Protein AF-A0A522J590-F1 (afdb_monomer_lite)

Radius of gyration: 17.06 Å; chains: 1; bounding box: 36×18×52 Å

Foldseek 3Di:
DPPDDLVVQLVVQLVVQLVVLVVVLVVLVVVVCVVVVDDLVVCVVVVPVVSVVSNVVSVVSSVVSSVVSSVVSND

pLDDT: mean 91.12, std 9.14, range [45.5, 97.38]

Secondary structure (DSSP, 8-state):
-----HHHHHHHHHHHHHHHHHHHHHHHHHHHHHHH-S-HHHHHHTT-HHHHHHHHHHHHHHHHHHHHHHHHHT-

Sequence (75 aa):
MDFLNPAILNLAYAAMGGLMMLAGGWIAYRLFLNVVGFNVRDELKAGNVAVGLAVMGIFIATGLGMGLVIGLSLN

Structure (mmCIF, N/CA/C/O backbone):
data_AF-A0A522J590-F1
#
_entry.id   AF-A0A522J590-F1
#
loop_
_atom_site.group_PDB
_atom_site.id
_atom_site.type_symbol
_atom_site.label_atom_id
_atom_site.label_alt_id
_atom_site.label_comp_id
_atom_site.label_asym_id
_atom_site.label_entity_id
_atom_site.label_seq_id
_atom_site.pdbx_PDB_ins_code
_atom_site.Cartn_x
_atom_site.Cartn_y
_atom_site.Cartn_z
_atom_site.occupancy
_atom_site.B_iso_or_equiv
_atom_site.auth_seq_id
_atom_site.auth_comp_id
_atom_site.auth_asym_id
_atom_site.auth_atom_id
_atom_site.pdbx_PDB_model_num
ATOM 1 N N . MET A 1 1 ? 15.525 -4.587 -36.124 1.00 45.50 1 MET A N 1
ATOM 2 C CA . MET A 1 1 ? 14.585 -4.552 -34.991 1.00 45.50 1 MET A CA 1
ATOM 3 C C . MET A 1 1 ? 15.297 -3.789 -33.900 1.00 45.50 1 MET A C 1
ATOM 5 O O . MET A 1 1 ? 16.111 -4.376 -33.205 1.00 45.50 1 MET A O 1
ATOM 9 N N . ASP A 1 2 ? 15.108 -2.475 -33.842 1.00 59.50 2 ASP A N 1
ATOM 10 C CA . ASP A 1 2 ? 15.638 -1.649 -32.759 1.00 59.50 2 ASP A CA 1
ATOM 11 C C . ASP A 1 2 ? 14.839 -1.989 -31.499 1.00 59.50 2 ASP A C 1
ATOM 13 O O . ASP A 1 2 ? 13.784 -1.418 -31.227 1.00 59.50 2 ASP A O 1
ATOM 17 N N . PHE A 1 3 ? 15.279 -3.043 -30.810 1.00 57.03 3 PHE A N 1
ATOM 18 C CA . PHE A 1 3 ? 14.736 -3.514 -29.544 1.00 57.03 3 PHE A CA 1
ATOM 19 C C . PHE A 1 3 ? 14.878 -2.370 -28.534 1.00 57.03 3 PHE A C 1
ATOM 21 O O . PHE A 1 3 ? 15.960 -2.172 -28.004 1.00 57.03 3 PHE A O 1
ATOM 28 N N . LEU A 1 4 ? 13.817 -1.563 -28.410 1.00 64.75 4 LEU A N 1
ATOM 29 C CA . LEU A 1 4 ? 13.552 -0.475 -27.458 1.00 64.75 4 LEU A CA 1
ATOM 30 C C . LEU A 1 4 ? 14.763 0.031 -26.661 1.00 64.75 4 LEU A C 1
ATOM 32 O O . LEU A 1 4 ? 15.312 -0.697 -25.839 1.00 64.75 4 LEU A O 1
ATOM 36 N N . ASN A 1 5 ? 15.093 1.321 -26.832 1.00 85.56 5 ASN A N 1
ATOM 37 C CA . ASN A 1 5 ? 16.076 2.037 -26.010 1.00 85.56 5 ASN A CA 1
ATOM 38 C C . ASN A 1 5 ? 15.971 1.570 -24.540 1.00 85.56 5 ASN A C 1
ATOM 40 O O . ASN A 1 5 ? 14.870 1.654 -23.986 1.00 85.56 5 ASN A O 1
ATOM 44 N N . PRO A 1 6 ? 17.063 1.084 -23.919 1.00 85.25 6 PRO A N 1
ATOM 45 C CA . PRO A 1 6 ? 17.049 0.533 -22.563 1.00 85.25 6 PRO A CA 1
ATOM 46 C C . PRO A 1 6 ? 16.316 1.415 -21.546 1.00 85.25 6 PRO A C 1
ATOM 48 O O . PRO A 1 6 ? 15.616 0.912 -20.672 1.00 85.25 6 PRO A O 1
ATOM 51 N N . ALA A 1 7 ? 16.382 2.739 -21.715 1.00 87.31 7 ALA A N 1
ATOM 52 C CA . ALA A 1 7 ? 15.645 3.688 -20.886 1.00 87.31 7 ALA A CA 1
ATOM 53 C C . ALA A 1 7 ? 14.112 3.524 -20.974 1.00 87.31 7 ALA A C 1
ATOM 55 O O . ALA A 1 7 ? 13.424 3.591 -19.958 1.00 87.31 7 ALA A O 1
ATOM 56 N N . ILE A 1 8 ? 13.568 3.292 -22.173 1.00 89.81 8 ILE A N 1
ATOM 57 C CA . ILE A 1 8 ? 12.128 3.077 -22.397 1.00 89.81 8 ILE A CA 1
ATOM 58 C C . ILE A 1 8 ? 11.696 1.742 -21.789 1.00 89.81 8 ILE A C 1
ATOM 60 O O . ILE A 1 8 ? 10.626 1.654 -21.191 1.00 89.81 8 ILE A O 1
ATOM 64 N N . LEU A 1 9 ? 12.533 0.712 -21.919 1.00 89.81 9 LEU A N 1
ATOM 65 C CA . LEU A 1 9 ? 12.241 -0.612 -21.385 1.00 89.81 9 LEU A CA 1
ATOM 66 C C . LEU A 1 9 ? 12.219 -0.605 -19.848 1.00 89.81 9 LEU A C 1
ATOM 68 O O . LEU A 1 9 ? 11.259 -1.088 -19.251 1.00 89.81 9 LEU A O 1
ATOM 72 N N . ASN A 1 10 ? 13.209 0.025 -19.212 1.00 91.94 10 ASN A N 1
ATOM 73 C CA . ASN A 1 10 ? 13.260 0.177 -17.756 1.00 91.94 10 ASN A CA 1
ATOM 74 C C . ASN A 1 10 ? 12.079 1.000 -17.236 1.00 91.94 10 ASN A C 1
ATOM 76 O O . ASN A 1 10 ? 11.461 0.634 -16.240 1.00 91.94 10 ASN A O 1
ATOM 80 N N . LEU A 1 11 ? 11.696 2.068 -17.946 1.00 91.06 11 LEU A N 1
ATOM 81 C CA . LEU A 1 11 ? 10.511 2.850 -17.601 1.00 91.06 11 LEU A CA 1
ATOM 82 C C . LEU A 1 11 ? 9.224 2.019 -17.700 1.00 91.06 11 LEU A C 1
ATOM 84 O O . LEU A 1 11 ? 8.360 2.122 -16.830 1.00 91.06 11 LEU A O 1
ATOM 88 N N . ALA A 1 12 ? 9.093 1.178 -18.729 1.00 92.69 12 ALA A N 1
ATOM 89 C CA . ALA A 1 12 ? 7.948 0.286 -18.879 1.00 92.69 12 ALA A CA 1
ATOM 9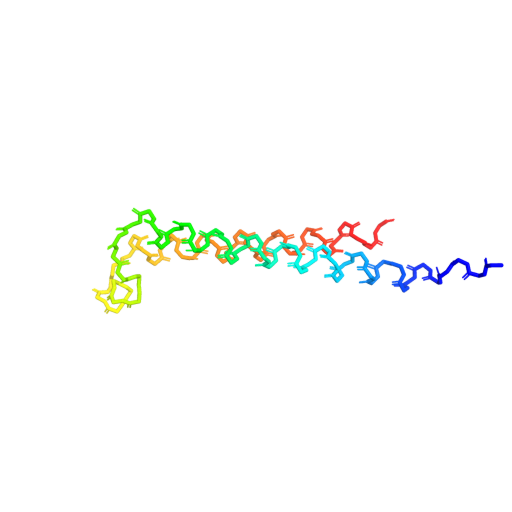0 C C . ALA A 1 12 ? 7.888 -0.760 -17.751 1.00 92.69 12 ALA A C 1
ATOM 92 O O . ALA A 1 12 ? 6.813 -0.986 -17.192 1.00 92.69 12 ALA A O 1
ATOM 93 N N . TYR A 1 13 ? 9.028 -1.344 -17.364 1.00 92.31 13 TYR A N 1
ATOM 94 C CA . TYR A 1 13 ? 9.113 -2.261 -16.223 1.00 92.31 13 TYR A CA 1
ATOM 95 C C . TYR A 1 13 ? 8.781 -1.569 -14.898 1.00 92.31 13 TYR A C 1
ATOM 97 O O . TYR A 1 13 ? 7.981 -2.096 -14.124 1.00 92.31 13 TYR A O 1
ATOM 105 N N . ALA A 1 14 ? 9.323 -0.372 -14.662 1.00 94.31 14 ALA A N 1
ATOM 106 C CA . ALA A 1 14 ? 9.031 0.437 -13.482 1.00 94.31 14 ALA A CA 1
ATOM 107 C C . ALA A 1 14 ? 7.536 0.767 -13.384 1.00 94.31 14 ALA A C 1
ATOM 109 O O . ALA A 1 14 ? 6.929 0.621 -12.324 1.00 94.31 14 ALA A O 1
ATOM 110 N N . ALA A 1 15 ? 6.925 1.185 -14.497 1.00 94.81 15 ALA A N 1
ATOM 111 C CA . ALA A 1 15 ? 5.512 1.535 -14.553 1.00 94.81 15 ALA A CA 1
ATOM 112 C C . ALA A 1 15 ? 4.621 0.311 -14.316 1.00 94.81 15 ALA A C 1
ATOM 114 O O . ALA A 1 15 ? 3.703 0.366 -13.499 1.00 94.81 15 ALA A O 1
ATOM 115 N N . MET A 1 16 ? 4.903 -0.808 -14.986 1.00 95.31 16 MET A N 1
ATOM 116 C CA . MET A 1 16 ? 4.120 -2.035 -14.840 1.00 95.31 16 MET A CA 1
ATOM 117 C C . MET A 1 16 ? 4.246 -2.619 -13.429 1.00 95.31 16 MET A C 1
ATOM 119 O O . MET A 1 16 ? 3.236 -2.918 -12.790 1.00 95.31 16 MET A O 1
ATOM 123 N N . GLY A 1 17 ? 5.472 -2.724 -12.914 1.00 94.62 17 GLY A N 1
ATOM 124 C CA . GLY A 1 17 ? 5.719 -3.190 -11.555 1.00 94.62 17 GLY A CA 1
ATOM 125 C C . GLY A 1 17 ? 5.104 -2.257 -10.513 1.00 94.62 17 GLY A C 1
ATOM 126 O O . GLY A 1 17 ? 4.485 -2.721 -9.557 1.00 94.62 17 GLY A O 1
ATOM 127 N N . GLY A 1 18 ? 5.218 -0.942 -10.707 1.00 95.62 18 GLY A N 1
ATOM 128 C CA . GLY A 1 18 ? 4.622 0.048 -9.817 1.00 95.62 18 GLY A CA 1
ATOM 129 C C . GLY A 1 18 ? 3.096 -0.038 -9.786 1.00 95.62 18 GLY A C 1
ATOM 130 O O . GLY A 1 18 ? 2.494 -0.003 -8.714 1.00 95.62 18 GLY A O 1
ATOM 131 N N . LEU A 1 19 ? 2.455 -0.246 -10.940 1.00 96.75 19 LEU A N 1
ATOM 132 C CA . LEU A 1 19 ? 1.013 -0.490 -11.018 1.00 96.75 19 LEU A CA 1
ATOM 133 C C . LEU A 1 19 ? 0.610 -1.776 -10.284 1.00 96.75 19 LEU A C 1
ATOM 135 O O . LEU A 1 19 ? -0.366 -1.758 -9.534 1.00 96.75 19 LEU A O 1
ATOM 139 N N . MET A 1 20 ? 1.367 -2.869 -10.438 1.00 95.62 20 MET A N 1
ATOM 140 C CA . MET A 1 20 ? 1.130 -4.100 -9.671 1.00 95.62 20 MET A CA 1
ATOM 141 C C . MET A 1 20 ? 1.300 -3.876 -8.165 1.00 95.62 20 MET A C 1
ATOM 143 O O . MET A 1 20 ? 0.496 -4.383 -7.385 1.00 95.62 20 MET A O 1
ATOM 147 N N . MET A 1 21 ? 2.290 -3.085 -7.746 1.00 96.31 21 MET A N 1
ATOM 148 C CA . MET A 1 21 ? 2.505 -2.762 -6.335 1.00 96.31 21 MET A CA 1
ATOM 149 C C . MET A 1 21 ? 1.337 -1.959 -5.749 1.00 96.31 21 MET A C 1
ATOM 151 O O . MET A 1 21 ? 0.840 -2.277 -4.667 1.00 96.31 21 MET A O 1
ATOM 155 N N . LEU A 1 22 ? 0.847 -0.953 -6.479 1.00 96.19 22 LEU A N 1
ATOM 156 C CA . LEU A 1 22 ? -0.326 -0.173 -6.079 1.00 96.19 22 LEU A CA 1
ATOM 157 C C . LEU A 1 22 ? -1.591 -1.037 -6.024 1.00 96.19 22 LEU A C 1
ATOM 159 O O . LEU A 1 22 ? -2.376 -0.915 -5.081 1.00 96.19 22 LEU A O 1
ATOM 163 N N . ALA A 1 23 ? -1.771 -1.945 -6.987 1.00 96.88 23 ALA A N 1
ATOM 164 C CA . ALA A 1 23 ? -2.857 -2.918 -6.961 1.00 96.88 23 ALA A CA 1
ATOM 165 C C . ALA A 1 23 ? -2.755 -3.834 -5.730 1.00 96.88 23 ALA A C 1
ATOM 167 O O . ALA A 1 23 ? -3.757 -4.061 -5.056 1.00 96.88 23 ALA A O 1
ATOM 168 N N . GLY A 1 24 ? -1.549 -4.291 -5.378 1.00 95.81 24 GLY A N 1
ATOM 169 C CA . GLY A 1 24 ? -1.293 -5.067 -4.164 1.00 95.81 24 GLY A CA 1
ATOM 170 C C . GLY A 1 24 ? -1.678 -4.313 -2.888 1.00 95.81 24 GLY A C 1
ATOM 171 O O . GLY A 1 24 ? -2.396 -4.857 -2.050 1.00 95.81 24 GLY A O 1
ATOM 172 N N . GLY A 1 25 ? -1.285 -3.041 -2.770 1.00 95.50 25 GLY A N 1
ATOM 173 C CA . GLY A 1 25 ? -1.674 -2.179 -1.648 1.00 95.50 25 GLY A CA 1
ATOM 174 C C . GLY A 1 25 ? -3.190 -1.972 -1.553 1.00 95.50 25 GLY A C 1
ATOM 175 O O . GLY A 1 25 ? -3.772 -2.062 -0.469 1.00 95.50 25 GLY A O 1
ATO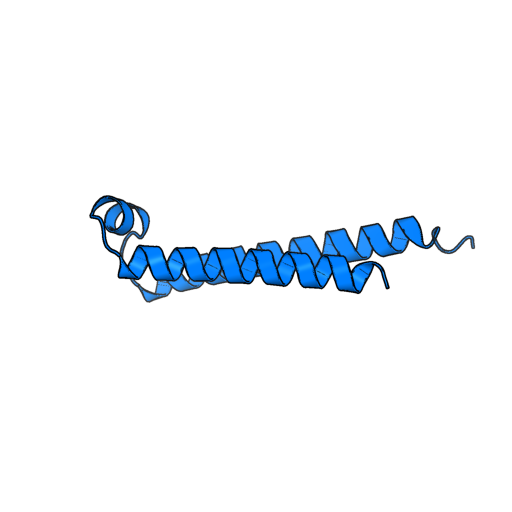M 176 N N . TRP A 1 26 ? -3.861 -1.773 -2.692 1.00 95.12 26 TRP A N 1
ATOM 177 C CA . TRP A 1 26 ? -5.321 -1.666 -2.748 1.00 95.12 26 TRP A CA 1
ATOM 178 C C . TRP A 1 26 ? -6.019 -2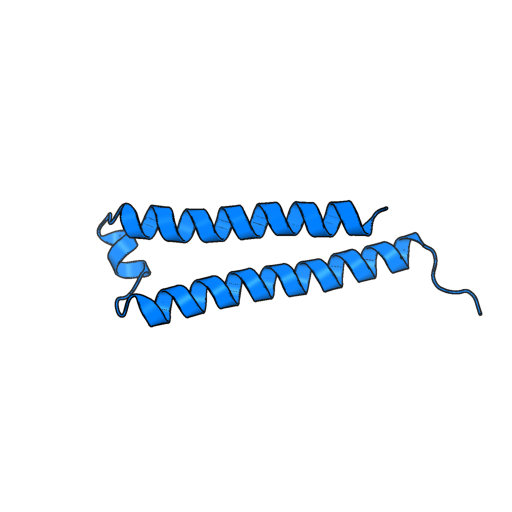.967 -2.325 1.00 95.12 26 TRP A C 1
ATOM 180 O O . TRP A 1 26 ? -6.963 -2.925 -1.5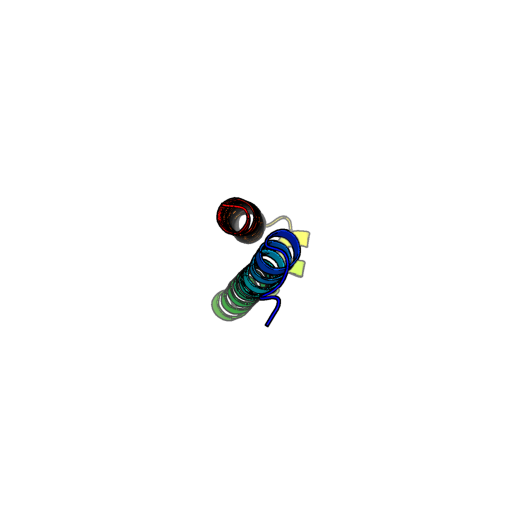33 1.00 95.12 26 TRP A O 1
ATOM 190 N N . ILE A 1 27 ? -5.536 -4.124 -2.793 1.00 96.12 27 ILE A N 1
ATOM 191 C CA . ILE A 1 27 ? -6.054 -5.440 -2.393 1.00 96.12 27 ILE A CA 1
ATOM 192 C C . ILE A 1 27 ? -5.853 -5.652 -0.891 1.00 96.12 27 ILE A C 1
ATOM 194 O O . ILE A 1 27 ? -6.792 -6.060 -0.211 1.00 96.12 27 ILE A O 1
ATOM 198 N N . ALA A 1 28 ? -4.673 -5.334 -0.353 1.00 94.06 28 ALA A N 1
ATOM 199 C CA . ALA A 1 28 ? -4.383 -5.457 1.074 1.00 94.06 28 ALA A CA 1
ATOM 200 C C . ALA A 1 28 ? -5.360 -4.626 1.920 1.00 94.06 28 ALA A C 1
ATOM 202 O O . ALA A 1 28 ? -5.946 -5.136 2.876 1.00 94.06 28 ALA A O 1
ATOM 203 N N . TYR A 1 29 ? -5.619 -3.378 1.519 1.00 94.06 29 TYR A N 1
ATOM 204 C CA . TYR A 1 29 ? -6.621 -2.539 2.171 1.00 94.06 29 TYR A CA 1
ATOM 205 C C . TYR A 1 29 ? -8.038 -3.114 2.045 1.00 94.06 29 TYR A C 1
ATOM 207 O O . TYR A 1 29 ? -8.804 -3.111 3.010 1.00 94.06 29 TYR A O 1
ATOM 215 N N . ARG A 1 30 ? -8.405 -3.662 0.881 1.00 93.06 30 ARG A N 1
ATOM 216 C CA . ARG A 1 30 ? -9.733 -4.253 0.673 1.00 93.06 30 ARG A CA 1
ATOM 217 C C . ARG A 1 30 ? -9.946 -5.522 1.498 1.00 93.06 30 ARG A C 1
ATOM 219 O O . ARG A 1 30 ? -11.030 -5.705 2.046 1.00 93.06 30 ARG A O 1
ATOM 226 N N . LEU A 1 31 ? -8.924 -6.367 1.614 1.00 93.06 31 LEU A N 1
ATOM 227 C CA . LEU A 1 31 ? -8.932 -7.541 2.485 1.00 93.06 31 LEU A CA 1
ATOM 228 C C . LEU A 1 31 ? -9.051 -7.129 3.950 1.00 93.06 31 LEU A C 1
ATOM 230 O O . LEU A 1 31 ? -9.883 -7.686 4.659 1.00 93.06 31 LEU A O 1
ATOM 234 N N . PHE A 1 32 ? -8.299 -6.113 4.376 1.00 92.50 32 PHE A N 1
ATOM 235 C CA . PHE A 1 32 ? -8.403 -5.571 5.727 1.00 92.50 32 PHE A CA 1
ATOM 236 C C . PHE A 1 32 ? -9.839 -5.141 6.054 1.00 92.50 32 PHE A C 1
ATOM 238 O O . PHE A 1 32 ? -10.390 -5.594 7.055 1.00 92.50 32 PHE A O 1
ATOM 245 N N . LEU A 1 33 ? -10.485 -4.371 5.168 1.00 90.94 33 LEU A N 1
ATOM 246 C CA . LEU A 1 33 ? -11.889 -3.967 5.328 1.00 90.94 33 LEU A CA 1
ATOM 247 C C . LEU A 1 33 ? -12.851 -5.159 5.453 1.00 90.94 33 LEU A C 1
ATOM 249 O O . LEU A 1 33 ? -13.791 -5.102 6.241 1.00 90.94 33 LEU A O 1
ATOM 253 N N . ASN A 1 34 ? -12.627 -6.228 4.685 1.00 90.44 34 ASN A N 1
ATOM 254 C CA . ASN A 1 34 ? -13.477 -7.419 4.729 1.00 90.44 34 ASN A CA 1
ATOM 255 C C . ASN A 1 34 ? -13.280 -8.243 6.011 1.00 90.44 34 ASN A C 1
ATOM 257 O O . ASN A 1 34 ? -14.235 -8.844 6.489 1.00 90.44 34 ASN A O 1
ATOM 261 N N . VAL A 1 35 ? -12.065 -8.283 6.564 1.00 92.06 35 VAL A N 1
ATOM 262 C CA . VAL A 1 35 ? -11.757 -9.054 7.781 1.00 92.06 35 VAL A CA 1
ATOM 263 C C . VAL A 1 35 ? -12.307 -8.371 9.028 1.00 92.06 35 VAL A C 1
ATOM 265 O O . VAL A 1 35 ? -12.849 -9.038 9.903 1.00 92.06 35 VAL A O 1
ATOM 268 N N . VAL A 1 36 ? -12.162 -7.048 9.123 1.00 87.00 36 VAL A N 1
ATOM 269 C CA . VAL A 1 36 ?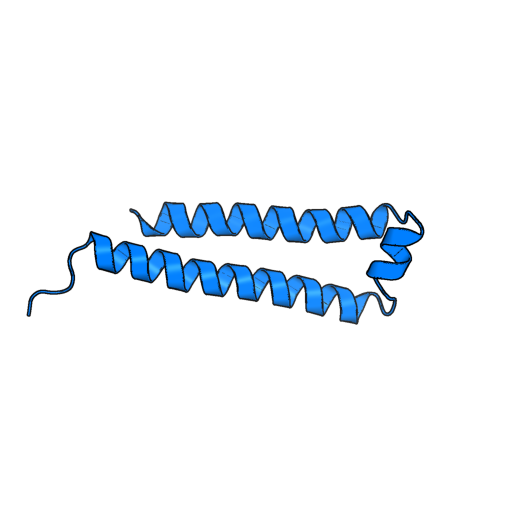 -12.503 -6.323 10.352 1.00 87.00 36 VAL A CA 1
ATOM 270 C C . VAL A 1 36 ? -14.006 -6.095 10.543 1.00 87.00 36 VAL A C 1
ATOM 272 O O . VAL A 1 36 ? -14.445 -5.880 11.666 1.00 87.00 36 VAL A O 1
ATOM 275 N N . GLY A 1 37 ? -14.815 -6.164 9.481 1.00 84.06 37 GLY A N 1
ATOM 276 C CA . GLY A 1 37 ? -16.282 -6.104 9.572 1.00 84.06 37 GLY A CA 1
ATOM 277 C C . GLY A 1 37 ? -16.874 -4.762 10.035 1.00 84.06 37 GLY A C 1
ATOM 278 O O . GLY A 1 37 ? -18.094 -4.635 10.109 1.00 84.06 37 GLY A O 1
ATOM 279 N N . PHE A 1 38 ? -16.044 -3.753 10.313 1.00 87.31 38 PHE A N 1
ATOM 280 C CA . PHE A 1 38 ? -16.450 -2.395 10.683 1.00 87.31 38 PHE A CA 1
ATOM 281 C C . PHE A 1 38 ? -15.923 -1.350 9.691 1.00 87.31 38 PHE A C 1
ATOM 283 O O . PHE A 1 38 ? -15.004 -1.593 8.904 1.00 87.31 38 PHE A O 1
ATOM 290 N N . ASN A 1 39 ? -16.501 -0.148 9.733 1.00 88.38 39 ASN A N 1
ATOM 291 C CA . ASN A 1 39 ? -16.068 0.948 8.877 1.00 88.38 39 ASN A CA 1
ATOM 292 C C . ASN A 1 39 ? -14.790 1.602 9.419 1.00 88.38 39 ASN A C 1
ATOM 294 O O . ASN A 1 39 ? -14.819 2.395 10.356 1.00 88.38 39 ASN A O 1
ATOM 298 N N . VAL A 1 40 ? -13.668 1.326 8.757 1.00 90.81 40 VAL A N 1
ATOM 299 C CA . VAL A 1 40 ? -12.349 1.889 9.083 1.00 90.81 40 VAL A CA 1
ATOM 300 C C . VAL A 1 40 ? -12.348 3.418 9.165 1.00 90.81 40 VAL A C 1
ATOM 302 O O . VAL A 1 40 ? -11.649 3.970 10.008 1.00 90.81 40 VAL A O 1
ATOM 305 N N . ARG A 1 41 ? -13.133 4.127 8.338 1.00 90.31 41 ARG A N 1
ATOM 306 C CA . ARG A 1 41 ? -13.194 5.600 8.396 1.00 90.31 41 ARG A CA 1
ATOM 307 C C . ARG A 1 41 ? -13.842 6.110 9.675 1.00 90.31 41 ARG A C 1
ATOM 309 O O . ARG A 1 41 ? -13.409 7.140 10.185 1.00 90.31 41 ARG A O 1
ATOM 316 N N . ASP A 1 42 ? -14.874 5.429 10.154 1.00 94.62 42 ASP A N 1
ATOM 317 C CA . ASP A 1 42 ? -15.575 5.831 11.373 1.00 94.62 42 ASP A CA 1
ATOM 318 C C . ASP A 1 42 ? -14.699 5.534 12.594 1.00 94.62 42 ASP A C 1
ATOM 320 O O . ASP A 1 42 ? -14.549 6.384 13.466 1.00 94.62 42 ASP A O 1
ATOM 324 N N . GLU A 1 43 ? -13.997 4.402 12.570 1.00 93.44 43 GLU A N 1
ATOM 325 C CA . GLU A 1 43 ? -13.063 3.982 13.617 1.00 93.44 43 GLU A CA 1
ATOM 326 C C . GLU A 1 43 ? -11.825 4.901 13.697 1.00 93.44 43 GLU A C 1
ATOM 328 O O . GLU A 1 43 ? -11.375 5.277 14.779 1.00 93.44 43 GLU A O 1
ATOM 333 N N . LEU A 1 44 ? -11.320 5.367 12.547 1.00 92.19 44 LEU A N 1
ATOM 334 C CA . LEU A 1 44 ? -10.287 6.408 12.473 1.00 92.19 44 LEU A CA 1
ATOM 335 C C . LEU A 1 44 ? -10.765 7.744 13.061 1.00 92.19 44 LEU A C 1
ATOM 337 O O . LEU A 1 44 ? -10.021 8.383 13.802 1.00 92.19 44 LEU A O 1
ATOM 341 N N . LYS A 1 45 ? -11.999 8.173 12.757 1.00 94.81 45 LYS A N 1
ATOM 342 C CA . LYS A 1 45 ? -12.585 9.406 13.319 1.00 94.81 45 LYS A CA 1
ATOM 343 C C . LYS A 1 45 ? -12.821 9.305 14.823 1.00 94.81 45 LYS A C 1
ATOM 345 O O . LYS A 1 45 ? -12.674 10.303 15.520 1.00 94.81 45 LYS A O 1
ATOM 350 N N . ALA A 1 46 ? -13.167 8.115 15.309 1.00 95.38 46 ALA A N 1
ATOM 351 C CA . ALA A 1 46 ? -13.321 7.826 16.729 1.00 95.38 46 ALA A CA 1
ATOM 352 C C . ALA A 1 46 ? -11.980 7.809 17.490 1.00 95.38 46 ALA A C 1
ATOM 354 O O . ALA A 1 46 ? -11.972 7.698 18.713 1.00 95.38 46 ALA A O 1
ATOM 355 N N . GLY A 1 47 ? -10.847 7.938 16.789 1.00 94.25 47 GLY A N 1
ATOM 356 C CA . GLY A 1 47 ? -9.520 7.953 17.396 1.00 94.25 47 GLY A CA 1
ATOM 357 C C . GLY A 1 47 ? -8.977 6.561 17.710 1.00 94.25 47 GLY A C 1
ATOM 358 O O . GLY A 1 47 ? -8.089 6.432 18.552 1.00 94.25 47 GLY A O 1
ATOM 359 N N . ASN A 1 48 ? -9.474 5.508 17.051 1.00 95.62 48 ASN A N 1
ATOM 360 C CA . ASN A 1 48 ? -8.953 4.163 17.255 1.00 95.62 48 ASN A CA 1
ATOM 361 C C . ASN A 1 48 ? -7.533 4.036 16.683 1.00 95.62 48 ASN A C 1
ATOM 363 O O . ASN A 1 48 ? -7.308 3.890 15.475 1.00 95.62 48 ASN A O 1
ATOM 367 N N . VAL A 1 49 ? -6.564 4.046 17.596 1.00 95.38 49 VAL A N 1
ATOM 368 C CA . VAL A 1 49 ? -5.137 3.955 17.282 1.00 95.38 49 VAL A CA 1
ATOM 369 C C . VAL A 1 49 ? -4.784 2.623 16.616 1.00 95.38 49 VAL A C 1
ATOM 371 O O . VAL A 1 49 ? -3.928 2.607 15.737 1.00 95.38 49 VAL A O 1
ATOM 374 N N . ALA A 1 50 ? -5.450 1.515 16.959 1.00 94.00 50 ALA A N 1
ATOM 375 C CA . ALA A 1 50 ? -5.154 0.211 16.363 1.00 94.00 50 ALA A CA 1
ATOM 376 C C . ALA A 1 50 ? -5.470 0.193 14.860 1.00 94.00 50 ALA A C 1
ATOM 378 O O . ALA A 1 50 ? -4.662 -0.275 14.057 1.00 94.00 50 ALA A O 1
ATOM 379 N N . VAL A 1 51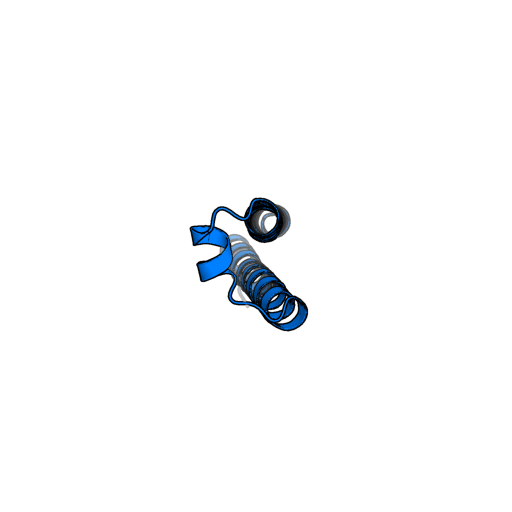 ? -6.607 0.772 14.464 1.00 94.44 51 VAL A N 1
ATOM 380 C CA . VAL A 1 51 ? -6.965 0.923 13.046 1.00 94.44 51 VAL A CA 1
ATOM 381 C C . VAL A 1 51 ? -6.033 1.908 12.347 1.00 94.44 51 VAL A C 1
ATOM 383 O O . VAL A 1 51 ? -5.588 1.638 11.232 1.00 94.44 51 VAL A O 1
ATOM 386 N N . GLY A 1 52 ? -5.679 3.011 13.013 1.00 94.50 52 GLY A N 1
ATOM 387 C CA . GLY A 1 52 ? -4.690 3.965 12.509 1.00 94.50 52 GLY A CA 1
ATOM 388 C C . GLY A 1 52 ? -3.339 3.313 12.201 1.00 94.50 52 GLY A C 1
ATOM 389 O O . GLY A 1 52 ? -2.810 3.489 11.105 1.00 94.50 52 GLY A O 1
ATOM 390 N N . LEU A 1 53 ? -2.822 2.501 13.125 1.00 96.44 53 LEU A N 1
ATOM 391 C CA . LEU A 1 53 ? -1.572 1.755 12.960 1.00 96.44 53 LEU A CA 1
ATOM 392 C C . LEU A 1 53 ? -1.661 0.714 11.839 1.00 96.44 53 LEU A C 1
ATOM 394 O O . LEU A 1 53 ? -0.727 0.589 11.049 1.00 96.44 53 LEU A O 1
ATOM 398 N N . ALA A 1 54 ? -2.783 -0.001 11.722 1.00 94.62 54 ALA A N 1
ATOM 399 C CA . ALA A 1 54 ? -2.980 -0.974 10.651 1.00 94.62 54 ALA A CA 1
ATOM 400 C C . ALA A 1 54 ? -2.961 -0.308 9.263 1.00 94.62 54 ALA A C 1
ATOM 402 O O . ALA A 1 54 ? -2.236 -0.747 8.368 1.00 94.62 54 ALA A O 1
ATOM 403 N N . VAL A 1 55 ? -3.703 0.792 9.091 1.00 94.31 55 VAL A N 1
ATOM 404 C CA . VAL A 1 55 ? -3.736 1.544 7.827 1.00 94.31 55 VAL A CA 1
ATOM 405 C C . VAL A 1 55 ? -2.368 2.159 7.526 1.00 94.31 55 VAL A C 1
ATOM 407 O O . VAL A 1 55 ? -1.894 2.061 6.394 1.00 94.31 55 VAL A O 1
ATOM 410 N N . MET A 1 56 ? -1.692 2.720 8.533 1.00 96.44 56 MET A N 1
ATOM 411 C CA . MET A 1 56 ? -0.321 3.222 8.406 1.00 96.44 56 MET A CA 1
ATOM 412 C C . MET A 1 56 ? 0.632 2.133 7.897 1.00 96.44 56 MET A C 1
ATOM 414 O O . MET A 1 56 ? 1.394 2.378 6.963 1.00 96.44 56 MET A O 1
ATOM 418 N N . GLY A 1 57 ? 0.560 0.923 8.458 1.00 96.62 57 GLY A N 1
ATOM 419 C CA . GLY A 1 57 ? 1.382 -0.212 8.041 1.00 96.62 57 GLY A CA 1
ATOM 420 C C . GLY A 1 57 ? 1.184 -0.578 6.569 1.00 96.62 57 GLY A C 1
ATOM 421 O O . GLY A 1 57 ? 2.163 -0.782 5.854 1.00 96.62 57 GLY A O 1
ATOM 422 N N . ILE A 1 58 ? -0.064 -0.578 6.086 1.00 95.25 58 ILE A N 1
ATOM 423 C CA . ILE A 1 58 ? -0.380 -0.834 4.670 1.00 95.25 58 ILE A CA 1
ATOM 424 C C . ILE A 1 58 ? 0.251 0.237 3.770 1.00 95.25 58 ILE A C 1
ATOM 426 O O . ILE A 1 58 ? 0.849 -0.094 2.743 1.00 95.25 58 ILE A O 1
ATOM 430 N N . PHE A 1 59 ? 0.174 1.514 4.155 1.00 95.19 59 PHE A N 1
ATOM 431 C CA . PHE A 1 59 ? 0.787 2.602 3.387 1.00 95.19 59 PHE A CA 1
ATOM 432 C C . PHE A 1 59 ? 2.316 2.534 3.380 1.00 95.19 59 PHE A C 1
ATOM 434 O O . PHE A 1 59 ? 2.917 2.672 2.315 1.00 95.19 59 PHE A O 1
ATOM 441 N N . ILE A 1 60 ? 2.949 2.276 4.529 1.00 97.38 60 ILE A N 1
ATOM 442 C CA . ILE A 1 60 ? 4.408 2.130 4.623 1.00 97.38 60 ILE A CA 1
ATOM 443 C C . ILE A 1 60 ? 4.877 0.947 3.773 1.00 97.38 60 ILE A C 1
ATOM 445 O O . ILE A 1 60 ? 5.800 1.101 2.977 1.00 97.38 60 ILE A O 1
ATOM 449 N N . ALA A 1 61 ? 4.218 -0.209 3.883 1.00 96.69 61 ALA A N 1
ATOM 450 C CA . ALA A 1 61 ? 4.547 -1.386 3.084 1.00 96.69 61 ALA A CA 1
ATOM 451 C C . ALA A 1 61 ? 4.404 -1.109 1.580 1.00 96.69 61 ALA A C 1
ATOM 453 O O . ALA A 1 61 ? 5.286 -1.462 0.797 1.00 96.69 61 ALA A O 1
ATOM 454 N N . THR A 1 62 ? 3.331 -0.417 1.182 1.00 96.06 62 THR A N 1
ATOM 455 C CA . THR A 1 62 ? 3.105 -0.042 -0.220 1.00 96.06 62 THR A CA 1
ATOM 456 C C . THR A 1 62 ? 4.192 0.907 -0.728 1.00 96.06 62 THR A C 1
ATOM 458 O O . THR A 1 62 ? 4.741 0.689 -1.804 1.00 96.06 62 THR A O 1
ATOM 461 N N . GLY A 1 63 ? 4.552 1.928 0.057 1.00 96.19 63 GLY A N 1
ATOM 462 C CA . GLY A 1 63 ? 5.590 2.895 -0.303 1.00 96.19 63 GLY A CA 1
ATOM 463 C C . GLY A 1 63 ? 6.986 2.278 -0.394 1.00 96.19 63 GLY A C 1
ATOM 464 O O . GLY A 1 63 ? 7.697 2.511 -1.371 1.00 96.19 63 GLY A O 1
ATOM 465 N N . LEU A 1 64 ? 7.364 1.445 0.579 1.00 97.31 64 LEU A N 1
ATOM 466 C CA . LEU A 1 64 ? 8.645 0.734 0.565 1.00 97.31 64 LEU A CA 1
ATOM 467 C C . LEU A 1 64 ? 8.739 -0.224 -0.625 1.00 97.31 64 LEU A C 1
ATOM 469 O O . LEU A 1 64 ? 9.738 -0.213 -1.341 1.00 97.31 64 LEU A O 1
ATOM 473 N N . GLY A 1 65 ? 7.690 -1.011 -0.880 1.00 96.56 65 GLY A N 1
ATOM 474 C CA . GLY A 1 65 ? 7.662 -1.903 -2.037 1.00 96.56 65 GLY A CA 1
ATOM 475 C C . GLY A 1 65 ? 7.700 -1.143 -3.365 1.00 96.56 65 GLY A C 1
ATOM 476 O O . GLY A 1 65 ? 8.404 -1.565 -4.275 1.00 96.56 65 GLY A O 1
ATOM 477 N N . MET A 1 66 ? 7.045 0.019 -3.464 1.00 96.25 66 MET A N 1
ATOM 478 C CA . MET A 1 66 ? 7.124 0.875 -4.654 1.00 96.25 66 MET A CA 1
ATOM 479 C C . MET A 1 66 ? 8.560 1.347 -4.908 1.00 96.25 66 MET A C 1
ATOM 481 O O . MET A 1 66 ? 9.049 1.264 -6.033 1.00 96.25 66 MET A O 1
ATOM 485 N N . GLY A 1 67 ? 9.256 1.791 -3.857 1.00 94.62 67 GLY A N 1
ATOM 486 C CA . GLY A 1 67 ? 10.664 2.182 -3.941 1.00 94.62 67 GLY A CA 1
ATOM 487 C C . GLY A 1 67 ? 11.567 1.035 -4.399 1.00 94.62 67 GLY A C 1
ATOM 488 O O . GLY A 1 67 ? 12.424 1.238 -5.257 1.00 94.62 67 GLY A O 1
ATOM 489 N N . LEU A 1 68 ? 11.335 -0.178 -3.888 1.00 95.31 68 LEU A N 1
ATOM 490 C CA . LEU A 1 68 ? 12.068 -1.379 -4.299 1.00 95.31 68 LEU A CA 1
ATOM 491 C C . LEU A 1 68 ? 11.818 -1.733 -5.766 1.00 95.31 68 LEU A C 1
ATOM 493 O O . LEU A 1 68 ? 12.767 -1.982 -6.500 1.00 95.31 68 LEU A O 1
ATOM 497 N N . VAL A 1 69 ? 10.562 -1.726 -6.211 1.00 95.00 69 VAL A N 1
ATOM 498 C CA . VAL A 1 69 ? 10.211 -2.057 -7.597 1.00 95.00 69 VAL A CA 1
ATOM 499 C C . VAL A 1 69 ? 10.842 -1.071 -8.577 1.00 95.00 69 VAL A C 1
ATOM 501 O O . VAL A 1 69 ? 11.440 -1.493 -9.565 1.00 95.00 69 VAL A O 1
ATOM 504 N N . ILE A 1 70 ? 10.774 0.230 -8.285 1.00 93.25 70 ILE A N 1
ATOM 505 C CA . ILE A 1 70 ? 11.416 1.251 -9.119 1.00 93.25 70 ILE A CA 1
ATOM 506 C C . ILE A 1 70 ? 12.939 1.073 -9.092 1.00 93.25 70 ILE A C 1
ATOM 508 O O . ILE A 1 70 ? 13.563 1.046 -10.148 1.00 93.25 70 ILE A O 1
ATOM 512 N N . GLY A 1 71 ? 13.542 0.895 -7.914 1.00 92.06 71 GLY A N 1
ATOM 513 C CA . GLY A 1 71 ? 14.992 0.727 -7.782 1.00 92.06 71 GLY A CA 1
ATOM 514 C C . GLY A 1 71 ? 15.531 -0.483 -8.547 1.00 92.06 71 GLY A C 1
ATOM 515 O O . GLY A 1 71 ? 16.538 -0.372 -9.238 1.00 92.06 71 GLY A O 1
ATOM 516 N N . LEU A 1 72 ? 14.830 -1.617 -8.480 1.00 91.88 72 LEU A N 1
ATOM 517 C CA . LEU A 1 72 ? 15.216 -2.846 -9.178 1.00 91.88 72 LEU A CA 1
ATOM 518 C C . LEU A 1 72 ? 14.959 -2.782 -10.689 1.00 91.88 72 LEU A C 1
ATOM 520 O O . LEU A 1 72 ? 15.664 -3.435 -11.444 1.00 91.88 72 LEU A O 1
ATOM 524 N N . SER A 1 73 ? 13.980 -1.992 -11.141 1.00 89.00 73 SER A N 1
ATOM 525 C CA . SER A 1 73 ? 13.664 -1.845 -12.572 1.00 89.00 73 SER A CA 1
ATOM 526 C C . SER A 1 73 ? 14.695 -1.046 -13.376 1.00 89.00 73 SER A C 1
ATOM 528 O O . SER A 1 73 ? 14.663 -1.064 -14.604 1.00 89.00 73 SER A O 1
ATOM 530 N N . LEU A 1 74 ? 15.580 -0.313 -12.695 1.00 83.44 74 LEU A N 1
ATOM 531 C CA . LEU A 1 74 ? 16.588 0.548 -13.314 1.00 83.44 74 LEU A CA 1
ATOM 532 C C . LEU A 1 74 ? 17.961 -0.133 -13.467 1.00 83.44 74 LEU A C 1
ATOM 534 O O . LEU A 1 74 ? 18.875 0.505 -13.990 1.00 83.44 74 LEU A O 1
ATOM 538 N N . ASN A 1 75 ? 18.104 -1.379 -13.005 1.00 76.12 75 ASN A N 1
ATOM 539 C CA . ASN A 1 75 ? 19.354 -2.145 -12.952 1.00 76.12 75 ASN A CA 1
ATOM 540 C C . ASN A 1 75 ? 19.412 -3.222 -14.038 1.00 76.12 75 ASN A C 1
ATOM 542 O O . ASN A 1 75 ? 20.456 -3.305 -14.718 1.00 76.12 75 ASN A O 1
#